Protein AF-X0Y660-F1 (afdb_monomer_lite)

pLDDT: mean 73.37, std 15.43, range [45.81, 90.38]

Radius of gyration: 24.07 Å; chains: 1; bounding box: 34×60×68 Å

Sequence (88 aa):
DINAYMFEPVETKAIIIPSRVTPDPLPKRPQKRRGIMHSVFELFDDKGVDNVTYRECESIARKVEPDTKFGKMHFSWYKNKYKRKREG

Structure (mmCIF, N/CA/C/O backbone):
data_AF-X0Y660-F1
#
_entry.id   AF-X0Y660-F1
#
loop_
_atom_site.group_PDB
_atom_site.id
_atom_site.type_symbol
_atom_site.label_atom_id
_atom_site.label_alt_id
_atom_site.label_comp_id
_atom_site.label_asym_id
_atom_site.label_entity_id
_atom_site.label_seq_id
_atom_site.pdbx_PDB_ins_code
_atom_site.Cartn_x
_atom_site.Cartn_y
_atom_site.Cartn_z
_atom_site.occupancy
_atom_site.B_iso_or_equiv
_atom_site.auth_seq_id
_atom_site.auth_comp_id
_atom_site.auth_asym_id
_atom_site.auth_atom_id
_atom_site.pdbx_PDB_model_num
ATO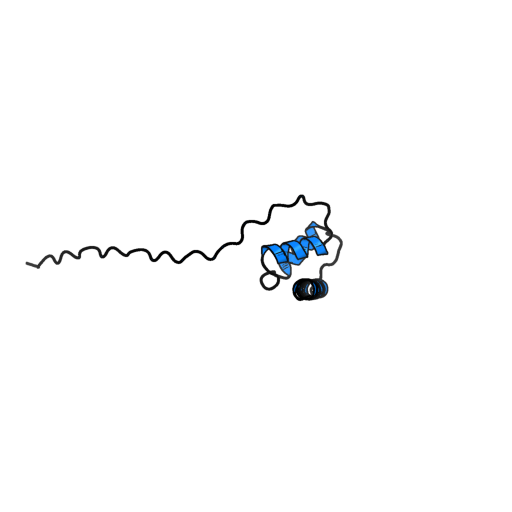M 1 N N . ASP A 1 1 ? -13.588 -47.878 53.608 1.00 47.38 1 ASP A N 1
ATOM 2 C CA . ASP A 1 1 ? -13.072 -47.575 52.267 1.00 47.38 1 ASP A CA 1
ATOM 3 C C . ASP A 1 1 ? -13.985 -46.660 51.474 1.00 47.38 1 ASP A C 1
ATOM 5 O O . ASP A 1 1 ? -15.049 -47.061 51.035 1.00 47.38 1 ASP A O 1
ATOM 9 N N . ILE A 1 2 ? -13.547 -45.400 51.421 1.00 50.44 2 ILE A N 1
ATOM 10 C CA . ILE A 1 2 ? -13.602 -44.431 50.317 1.00 50.44 2 ILE A CA 1
ATOM 11 C C . ILE A 1 2 ? -14.833 -44.458 49.392 1.00 50.44 2 ILE A C 1
ATOM 13 O O . ILE A 1 2 ? -14.909 -45.197 48.416 1.00 50.44 2 ILE A O 1
ATOM 17 N N . ASN A 1 3 ? -15.752 -43.530 49.677 1.00 52.53 3 ASN A N 1
ATOM 18 C CA . ASN A 1 3 ? -16.800 -43.064 48.775 1.00 52.53 3 ASN A CA 1
ATOM 19 C C . ASN A 1 3 ? -16.199 -42.652 47.423 1.00 52.53 3 ASN A C 1
ATOM 21 O O . ASN A 1 3 ? -15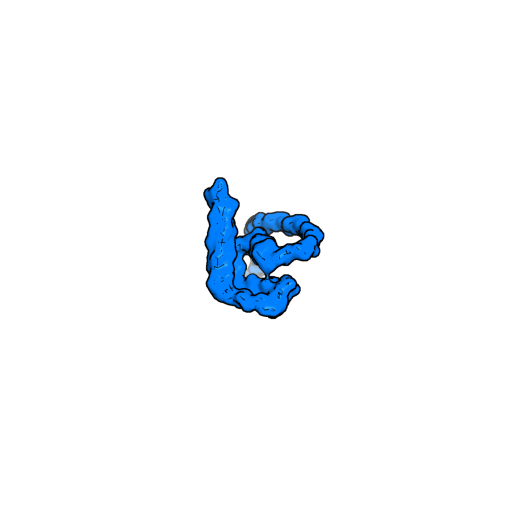.521 -41.627 47.325 1.00 52.53 3 ASN A O 1
ATOM 25 N N . ALA A 1 4 ? -16.481 -43.434 46.383 1.00 58.91 4 ALA A N 1
ATOM 26 C CA . ALA A 1 4 ? -16.212 -43.074 45.001 1.00 58.91 4 ALA A CA 1
ATOM 27 C C . ALA A 1 4 ? -17.175 -41.951 44.585 1.00 58.91 4 ALA A C 1
ATOM 29 O O . ALA A 1 4 ? -18.272 -42.197 44.088 1.00 58.91 4 ALA A O 1
ATOM 30 N N . TYR A 1 5 ? -16.773 -40.705 44.835 1.00 58.41 5 TYR A N 1
ATOM 31 C CA . TYR A 1 5 ? -17.378 -39.535 44.210 1.00 58.41 5 TYR A CA 1
ATOM 32 C C . TYR A 1 5 ? -17.146 -39.636 42.699 1.00 58.41 5 TYR A C 1
ATOM 34 O O . TYR A 1 5 ? -16.085 -39.281 42.188 1.00 58.41 5 TYR A O 1
ATOM 42 N N . MET A 1 6 ? -18.140 -40.172 41.995 1.00 59.03 6 MET A N 1
ATOM 43 C CA . MET A 1 6 ? -18.241 -40.110 40.544 1.00 59.03 6 MET A CA 1
ATOM 44 C C . MET A 1 6 ? -18.428 -38.640 40.160 1.00 59.03 6 MET A C 1
ATOM 46 O O . MET A 1 6 ? -19.489 -38.057 40.369 1.00 59.03 6 MET A O 1
ATOM 50 N N . PHE A 1 7 ? -17.361 -38.019 39.668 1.00 57.81 7 PHE A N 1
ATOM 51 C CA . PHE A 1 7 ? -17.400 -36.677 39.103 1.00 57.81 7 PHE A CA 1
ATOM 52 C C . PHE A 1 7 ? -18.051 -36.792 37.720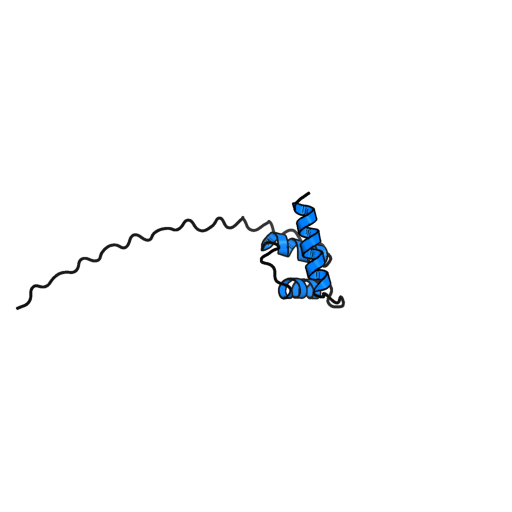 1.00 57.81 7 PHE A C 1
ATOM 54 O O . PHE A 1 7 ? -17.420 -37.260 36.772 1.00 57.81 7 PHE A O 1
ATOM 61 N N . GLU A 1 8 ? -19.333 -36.450 37.612 1.00 62.91 8 GLU A N 1
ATOM 62 C CA . GLU A 1 8 ? -19.998 -36.384 36.310 1.00 62.91 8 GLU A CA 1
ATOM 63 C C . GLU A 1 8 ? -19.314 -35.313 35.439 1.00 62.91 8 GLU A C 1
ATOM 65 O O . GLU A 1 8 ? -19.027 -34.212 35.926 1.00 62.91 8 GLU A O 1
ATOM 70 N N . PRO A 1 9 ? -19.006 -35.598 34.162 1.00 59.09 9 PRO A N 1
ATOM 71 C CA . PRO A 1 9 ? -18.407 -34.607 33.284 1.00 59.09 9 PRO A CA 1
ATOM 72 C C . PRO A 1 9 ? -19.434 -33.512 32.984 1.00 59.09 9 PRO A C 1
ATOM 74 O O . PRO A 1 9 ? -20.432 -33.741 32.306 1.00 59.09 9 PRO A O 1
ATOM 77 N N . VAL A 1 10 ? -19.176 -32.301 33.479 1.00 59.38 10 VAL A N 1
ATOM 78 C CA . VAL A 1 10 ? -19.909 -31.096 33.078 1.00 59.38 10 VAL A CA 1
ATOM 79 C C . VAL A 1 10 ? -19.716 -30.910 31.573 1.00 59.38 10 VAL A C 1
ATOM 81 O O . VAL A 1 10 ? -18.617 -30.596 31.118 1.00 59.38 10 VAL A O 1
ATOM 84 N N . GLU A 1 11 ? -20.781 -31.111 30.796 1.00 58.06 11 GLU A N 1
ATOM 85 C CA . GLU A 1 11 ? -20.815 -30.777 29.374 1.00 58.06 11 GLU A CA 1
ATOM 86 C C . GLU A 1 11 ? -20.599 -29.271 29.196 1.00 58.06 11 GLU A C 1
ATOM 88 O O . GLU A 1 11 ? -21.506 -28.445 29.344 1.00 58.06 11 GLU A O 1
ATOM 93 N N . THR A 1 12 ? -19.369 -28.895 28.861 1.00 59.94 12 THR A N 1
ATOM 94 C CA . THR A 1 12 ? -19.019 -27.530 28.488 1.00 59.94 12 THR A CA 1
ATOM 95 C C . THR A 1 12 ? -19.642 -27.230 27.128 1.00 59.94 12 THR A C 1
ATOM 97 O O . THR A 1 12 ? -19.080 -27.542 26.078 1.00 59.94 12 THR A O 1
ATOM 100 N N . LYS A 1 13 ? -20.833 -26.624 27.123 1.00 60.50 13 LYS A N 1
ATOM 101 C CA . LYS A 1 13 ? -21.437 -26.091 25.898 1.00 60.50 13 LYS A CA 1
ATOM 102 C C . LYS A 1 13 ? -20.494 -25.034 25.323 1.00 60.50 13 LYS A C 1
ATOM 104 O O . LYS A 1 13 ? -20.296 -23.978 25.922 1.00 60.50 13 LYS A O 1
ATOM 109 N N . ALA A 1 14 ? -19.888 -25.339 24.179 1.00 59.12 14 ALA A N 1
ATOM 110 C CA . ALA A 1 14 ? -19.041 -24.408 23.454 1.00 59.12 14 ALA A CA 1
ATOM 111 C C . ALA A 1 14 ? -19.854 -23.152 23.109 1.00 59.12 14 ALA A C 1
ATOM 113 O O . ALA A 1 14 ? -20.846 -23.213 22.382 1.00 59.12 14 ALA A O 1
ATOM 114 N N . ILE A 1 15 ? -19.444 -22.009 23.653 1.00 56.09 15 ILE A N 1
ATOM 115 C CA . ILE A 1 15 ? -20.003 -20.710 23.291 1.00 56.09 15 ILE A CA 1
ATOM 116 C C . ILE A 1 15 ? -19.542 -20.427 21.860 1.00 56.09 15 ILE A C 1
ATOM 118 O O . ILE A 1 15 ? -18.369 -20.140 21.620 1.00 56.09 15 ILE A O 1
ATOM 122 N N . ILE A 1 16 ? -20.457 -20.540 20.899 1.00 55.47 16 ILE A N 1
ATOM 123 C CA . ILE A 1 16 ? -20.218 -20.126 19.518 1.00 55.47 16 ILE A CA 1
ATOM 124 C C . ILE A 1 16 ? -20.187 -18.599 19.524 1.00 55.47 16 ILE A C 1
ATOM 126 O O . ILE A 1 16 ? -21.222 -17.935 19.516 1.00 55.47 16 ILE A O 1
ATOM 130 N N . ILE A 1 17 ? -18.985 -18.033 19.577 1.00 60.62 17 ILE A N 1
ATOM 131 C CA . ILE A 1 17 ? -18.775 -16.619 19.281 1.00 60.62 17 ILE A CA 1
ATOM 132 C C . ILE A 1 17 ? -19.119 -16.462 17.794 1.00 60.62 17 ILE A C 1
ATOM 134 O O . ILE A 1 17 ? -18.505 -17.161 16.982 1.00 60.62 17 ILE A O 1
ATOM 138 N N . PRO A 1 18 ? -20.079 -15.607 17.394 1.00 51.84 18 PRO A N 1
ATOM 139 C CA . PRO A 1 18 ? -20.318 -15.361 15.982 1.00 51.84 18 PRO A CA 1
ATOM 140 C C . PRO A 1 18 ? -19.019 -14.827 15.382 1.00 51.84 18 PRO A C 1
ATOM 142 O O . PRO A 1 18 ? -18.542 -13.746 15.739 1.00 51.84 18 PRO A O 1
ATOM 145 N N . SER A 1 19 ? -18.405 -15.649 14.529 1.00 52.56 19 SER A N 1
ATOM 146 C CA . SER A 1 19 ? -17.208 -15.293 13.782 1.00 52.56 19 SER A CA 1
ATOM 147 C C . SER A 1 19 ? -17.495 -13.974 13.080 1.00 52.56 19 SER A C 1
ATOM 149 O O . SER A 1 19 ? -18.499 -13.857 12.373 1.00 52.56 19 SER A O 1
ATOM 151 N N . ARG A 1 20 ? -16.663 -12.961 13.351 1.00 53.56 20 ARG A N 1
ATOM 152 C CA . ARG A 1 20 ? -16.738 -11.648 12.706 1.00 53.56 20 ARG A CA 1
ATOM 153 C C . ARG A 1 20 ? -16.987 -11.868 11.220 1.00 53.56 20 ARG A C 1
ATOM 155 O O . ARG A 1 20 ? -16.217 -12.590 10.592 1.00 53.56 20 ARG A O 1
ATOM 162 N N . VAL A 1 21 ? -18.053 -11.258 10.704 1.00 50.91 21 VAL A N 1
ATOM 163 C CA . VAL A 1 21 ? -18.380 -11.206 9.277 1.00 50.91 21 VAL A CA 1
ATOM 164 C C . VAL A 1 21 ? -17.091 -10.894 8.524 1.00 50.91 21 VAL A C 1
ATOM 166 O O . VAL A 1 21 ? -16.569 -9.783 8.592 1.00 50.91 21 VAL A O 1
ATOM 169 N N . THR A 1 22 ? -16.524 -11.915 7.892 1.00 52.69 22 THR A N 1
ATOM 170 C CA . THR A 1 22 ? -15.450 -11.729 6.931 1.00 52.69 22 THR A CA 1
ATOM 171 C C . THR A 1 22 ? -16.164 -11.215 5.691 1.00 52.69 22 THR A C 1
ATOM 173 O O . THR A 1 22 ? -17.066 -11.903 5.214 1.00 52.69 22 THR A O 1
ATOM 176 N N . PRO A 1 23 ? -15.887 -9.985 5.221 1.00 53.91 23 PRO A N 1
ATOM 177 C CA . PRO A 1 23 ? -16.466 -9.543 3.963 1.00 53.91 23 PRO A CA 1
ATOM 178 C C . PRO A 1 23 ? -16.071 -10.559 2.888 1.00 53.91 23 PRO A C 1
ATOM 180 O O . PRO A 1 23 ? -14.933 -11.040 2.889 1.00 53.91 23 PRO A O 1
ATOM 183 N N . ASP A 1 24 ? -17.027 -10.920 2.030 1.00 52.25 24 ASP A N 1
ATOM 184 C CA . ASP A 1 24 ? -16.817 -11.862 0.935 1.00 52.25 24 ASP A CA 1
ATOM 185 C C . ASP A 1 24 ? -15.503 -11.558 0.202 1.00 52.25 24 ASP A C 1
ATOM 187 O O . ASP A 1 24 ? -15.187 -10.379 -0.010 1.00 52.25 24 ASP A O 1
ATOM 191 N N . PRO A 1 25 ? -14.727 -12.578 -0.216 1.00 52.28 25 PRO A N 1
ATOM 192 C CA . PRO A 1 25 ? -13.542 -12.341 -1.021 1.00 52.28 25 PRO A CA 1
ATOM 193 C C . PRO A 1 25 ? -13.969 -11.575 -2.274 1.00 52.28 25 PRO A C 1
ATOM 195 O O . PRO A 1 25 ? -14.676 -12.107 -3.134 1.00 52.28 25 PRO A O 1
ATOM 198 N N . LEU A 1 26 ? -13.557 -10.305 -2.353 1.00 58.53 26 LEU A N 1
ATOM 199 C CA . LEU A 1 26 ? -13.829 -9.439 -3.493 1.00 58.53 26 LEU A CA 1
ATOM 200 C C . LEU A 1 26 ? -13.463 -10.203 -4.775 1.00 58.53 26 LEU A C 1
ATOM 202 O O . LEU A 1 26 ? -12.398 -10.830 -4.829 1.00 58.53 26 LEU A O 1
ATOM 206 N N . PRO A 1 27 ? -14.322 -10.187 -5.811 1.00 48.91 27 PRO A N 1
ATOM 207 C CA . PRO A 1 27 ? -14.083 -10.959 -7.021 1.00 48.91 27 PRO A CA 1
ATOM 208 C C . PRO A 1 27 ? -12.697 -10.613 -7.565 1.00 48.91 27 PRO A C 1
ATOM 210 O O . PRO A 1 27 ? -12.401 -9.434 -7.777 1.00 48.91 27 PRO A O 1
ATOM 213 N N . LYS A 1 28 ? -11.845 -11.632 -7.763 1.00 55.41 28 LYS A N 1
ATOM 214 C CA . LYS A 1 28 ? -10.489 -11.494 -8.318 1.00 55.41 28 LYS A CA 1
ATOM 215 C C . LYS A 1 28 ? -10.591 -10.890 -9.716 1.00 55.41 28 LYS A C 1
ATOM 217 O O . LYS A 1 28 ? -10.729 -11.600 -10.711 1.00 55.41 28 LYS A O 1
ATOM 222 N N . ARG A 1 29 ? -10.585 -9.558 -9.788 1.00 52.25 29 ARG A N 1
ATOM 223 C CA . ARG A 1 29 ? -10.644 -8.826 -11.051 1.00 52.25 29 ARG A CA 1
ATOM 224 C C . ARG A 1 29 ? -9.375 -9.160 -11.840 1.00 52.25 29 ARG A C 1
ATOM 226 O O . ARG A 1 29 ? -8.296 -9.211 -11.246 1.00 52.25 29 ARG A O 1
ATOM 233 N N . PRO A 1 30 ? -9.478 -9.386 -13.159 1.00 45.81 30 PRO A N 1
ATOM 234 C CA . PRO A 1 30 ? -8.315 -9.674 -13.985 1.00 45.81 30 PRO A CA 1
ATOM 235 C C . PRO A 1 30 ? -7.293 -8.545 -13.820 1.00 45.81 30 PRO A C 1
ATOM 237 O O . PRO A 1 30 ? -7.636 -7.368 -13.968 1.00 45.81 30 PRO A O 1
ATOM 240 N N . GLN A 1 31 ? -6.054 -8.915 -13.483 1.00 54.38 31 GLN A N 1
ATOM 241 C CA . GLN A 1 31 ? -4.910 -8.020 -13.289 1.00 54.38 31 GLN A CA 1
ATOM 242 C C . GLN A 1 31 ? -4.503 -7.399 -14.635 1.00 54.38 31 GLN A C 1
ATOM 244 O O . GLN A 1 31 ? -3.475 -7.711 -15.229 1.00 54.38 31 GLN A O 1
ATOM 249 N N . LYS A 1 32 ? -5.350 -6.510 -15.159 1.00 50.97 32 LYS A N 1
ATOM 250 C CA . LYS A 1 32 ? -4.994 -5.555 -16.209 1.00 50.97 32 LYS A CA 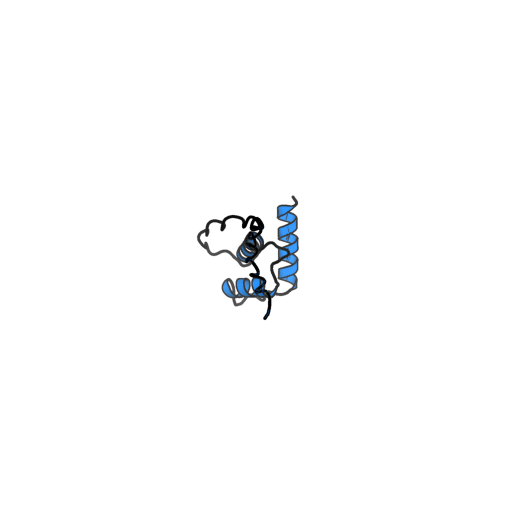1
ATOM 251 C C . LYS A 1 32 ? -3.787 -4.791 -15.669 1.00 50.97 32 LYS A C 1
ATOM 253 O O . LYS A 1 32 ? -3.885 -4.346 -14.534 1.00 50.97 32 LYS A O 1
ATOM 258 N N . ARG A 1 33 ? -2.677 -4.679 -16.415 1.00 55.34 33 ARG A N 1
ATOM 259 C CA . ARG A 1 33 ? -1.428 -4.006 -15.988 1.00 55.34 33 ARG A CA 1
ATOM 260 C C . ARG A 1 33 ? -1.743 -2.697 -15.254 1.00 55.34 33 ARG A C 1
ATOM 262 O O . ARG A 1 33 ? -2.037 -1.677 -15.871 1.00 55.34 33 ARG A O 1
ATOM 269 N N . ARG A 1 34 ? -1.779 -2.768 -13.929 1.00 66.44 34 ARG A N 1
ATOM 270 C CA . ARG A 1 34 ? -2.286 -1.731 -13.036 1.00 66.44 34 ARG A CA 1
ATOM 271 C C . ARG A 1 34 ? -1.056 -1.179 -12.341 1.00 66.44 34 ARG A C 1
ATOM 273 O O . ARG A 1 34 ? -0.360 -1.919 -11.653 1.00 66.44 34 ARG A O 1
ATOM 280 N N . GLY A 1 35 ? -0.748 0.093 -12.594 1.00 81.31 35 GLY A N 1
ATOM 281 C CA . GLY A 1 35 ? 0.419 0.757 -12.009 1.00 81.31 35 GLY A CA 1
ATOM 282 C C . GLY A 1 35 ? 0.411 0.694 -10.478 1.00 81.31 35 GLY A C 1
ATOM 283 O O . GLY A 1 35 ? -0.610 0.361 -9.867 1.00 81.31 35 GLY A O 1
ATOM 284 N N . ILE A 1 36 ? 1.539 1.045 -9.854 1.00 84.94 36 ILE A N 1
ATOM 285 C CA . ILE A 1 36 ? 1.765 0.918 -8.400 1.00 84.94 36 ILE A CA 1
ATOM 286 C C . ILE A 1 36 ? 0.569 1.428 -7.583 1.00 84.94 36 ILE A C 1
ATOM 288 O O . ILE A 1 36 ? 0.099 0.742 -6.680 1.00 84.94 36 ILE A O 1
ATOM 292 N N . MET A 1 37 ? 0.033 2.602 -7.935 1.00 84.88 37 MET A N 1
ATOM 293 C CA . MET A 1 37 ? -1.102 3.218 -7.243 1.00 84.88 37 MET A CA 1
ATOM 294 C C . MET A 1 37 ? -2.319 2.299 -7.146 1.00 84.88 37 MET A C 1
ATOM 296 O O . MET A 1 37 ? -2.929 2.193 -6.086 1.00 84.88 37 MET A O 1
ATOM 300 N N . HIS A 1 38 ? -2.692 1.663 -8.253 1.00 87.31 38 HIS A N 1
ATOM 301 C CA . HIS A 1 38 ? -3.889 0.838 -8.293 1.00 87.31 38 HIS A CA 1
ATOM 302 C C . HIS A 1 38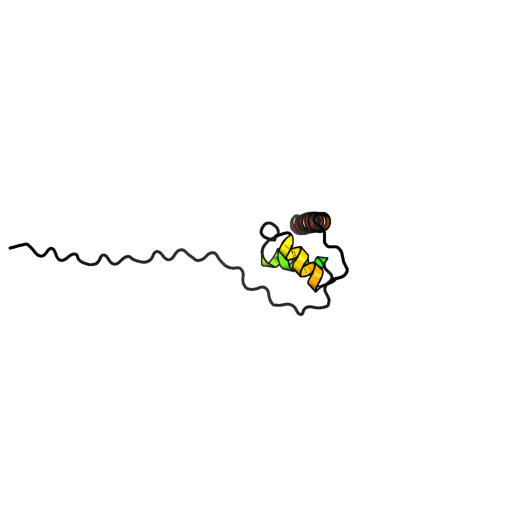 ? -3.686 -0.443 -7.483 1.00 87.31 38 HIS A C 1
ATOM 304 O O . HIS A 1 38 ? -4.575 -0.839 -6.738 1.00 87.31 38 HIS A O 1
ATOM 310 N N . SER A 1 39 ? -2.507 -1.053 -7.581 1.00 88.00 39 SER A N 1
ATOM 311 C CA . SER A 1 39 ? -2.178 -2.265 -6.824 1.00 88.00 39 SER A CA 1
ATOM 312 C C . SER A 1 39 ? -2.097 -1.995 -5.313 1.00 88.00 39 SER A C 1
ATOM 314 O O . SER A 1 39 ? -2.538 -2.806 -4.506 1.00 88.00 39 SER A O 1
ATOM 316 N N . VAL A 1 40 ? -1.596 -0.820 -4.914 1.00 87.94 40 VAL A N 1
ATOM 317 C CA . VAL A 1 40 ? -1.599 -0.374 -3.511 1.00 87.94 40 VAL A CA 1
ATOM 318 C C . VAL A 1 40 ? -3.021 -0.101 -3.012 1.00 87.94 40 VAL A C 1
ATOM 320 O O . VAL A 1 40 ? -3.341 -0.432 -1.875 1.00 87.94 40 VAL A O 1
ATOM 323 N N . PHE A 1 41 ? -3.890 0.479 -3.842 1.00 88.38 41 PHE A N 1
ATOM 324 C CA . PHE A 1 41 ? -5.280 0.744 -3.457 1.00 88.38 41 PHE A CA 1
ATOM 325 C C . PHE A 1 41 ? -6.096 -0.541 -3.324 1.00 88.38 41 PHE A C 1
ATOM 327 O O . PHE A 1 41 ? -6.855 -0.654 -2.373 1.00 88.38 41 PHE A O 1
ATOM 334 N N . GLU A 1 42 ? -5.875 -1.531 -4.190 1.00 88.44 42 GLU A N 1
ATOM 335 C CA . GLU A 1 42 ? -6.467 -2.865 -4.019 1.00 88.44 42 GLU A CA 1
ATOM 336 C C . GLU A 1 42 ? -6.026 -3.518 -2.707 1.00 88.44 42 GLU A C 1
ATOM 338 O O . GLU A 1 42 ? -6.847 -4.108 -2.014 1.00 88.44 42 GLU A O 1
ATOM 343 N N . LEU A 1 43 ? -4.754 -3.370 -2.322 1.00 88.38 43 LEU A N 1
ATOM 344 C CA . LEU A 1 43 ? -4.284 -3.860 -1.026 1.00 88.38 43 LEU A CA 1
ATOM 345 C C . LEU A 1 43 ? -4.993 -3.147 0.140 1.00 88.38 43 LEU A C 1
ATOM 347 O O . LEU A 1 43 ? -5.317 -3.781 1.145 1.00 88.38 43 LEU A O 1
ATOM 351 N N . PHE A 1 44 ? -5.255 -1.842 0.012 1.00 88.69 44 PHE A N 1
ATOM 352 C CA . PHE A 1 44 ? -6.048 -1.098 0.994 1.00 88.69 44 PHE A CA 1
ATOM 353 C C . PHE A 1 44 ? -7.520 -1.521 1.016 1.00 88.69 44 PHE A C 1
ATOM 355 O O . PHE A 1 44 ? -8.105 -1.524 2.096 1.00 88.69 44 PHE A O 1
ATOM 362 N N . ASP A 1 45 ? -8.110 -1.871 -0.129 1.00 86.50 45 ASP A N 1
ATOM 363 C CA . ASP A 1 45 ? -9.476 -2.399 -0.217 1.00 86.50 45 ASP A CA 1
ATOM 364 C C . ASP A 1 45 ? -9.588 -3.782 0.450 1.00 86.50 45 ASP A C 1
ATOM 366 O O . ASP A 1 45 ? -10.565 -4.045 1.143 1.00 86.50 45 ASP A O 1
ATOM 370 N N . ASP A 1 46 ? -8.579 -4.640 0.270 1.00 86.62 46 ASP A N 1
ATOM 371 C CA . ASP A 1 46 ? -8.561 -6.024 0.763 1.00 86.62 46 ASP A CA 1
ATOM 372 C C . ASP A 1 46 ? -8.319 -6.115 2.281 1.00 86.62 46 ASP A C 1
ATOM 374 O O . ASP A 1 46 ? -9.012 -6.840 2.992 1.00 86.62 46 ASP A O 1
ATOM 378 N N . LYS A 1 47 ? -7.351 -5.350 2.806 1.00 85.62 47 LYS A N 1
ATOM 379 C CA . LYS A 1 47 ? -6.946 -5.421 4.226 1.00 85.62 47 LYS A CA 1
ATOM 380 C C . LYS A 1 47 ? -7.419 -4.250 5.085 1.00 85.62 47 LYS A C 1
ATOM 382 O O . LYS A 1 47 ? -7.400 -4.338 6.314 1.00 85.62 47 LYS A O 1
ATOM 387 N N . GLY A 1 48 ? -7.814 -3.143 4.466 1.00 85.31 48 GLY A N 1
ATOM 388 C CA . GLY A 1 48 ? -8.061 -1.870 5.138 1.00 85.31 48 GLY A CA 1
ATOM 389 C C . GLY A 1 48 ? -6.800 -1.007 5.239 1.00 85.31 48 GLY A C 1
ATOM 390 O O . GLY A 1 48 ? -5.729 -1.464 5.639 1.00 85.31 48 GLY A O 1
ATOM 391 N N . VAL A 1 49 ? -6.935 0.281 4.908 1.00 85.31 49 VAL A N 1
ATOM 392 C CA . VAL A 1 49 ? -5.824 1.253 4.824 1.00 85.31 49 VAL A CA 1
ATOM 393 C C . VAL A 1 49 ? -4.996 1.380 6.110 1.00 85.31 49 VAL A C 1
ATOM 395 O O . VAL A 1 49 ? -3.795 1.648 6.039 1.00 85.31 49 VAL A O 1
ATOM 398 N N . ASP A 1 50 ? -5.616 1.184 7.275 1.00 84.62 50 ASP A N 1
ATOM 399 C CA . ASP A 1 50 ? -4.953 1.295 8.578 1.00 84.62 50 ASP A CA 1
ATOM 400 C C . ASP A 1 50 ? -4.231 -0.001 8.994 1.00 84.62 50 ASP A C 1
ATOM 402 O O . ASP A 1 50 ? -3.314 0.051 9.811 1.00 84.62 50 ASP A O 1
ATOM 406 N N . ASN A 1 51 ? -4.578 -1.142 8.386 1.00 86.12 51 ASN A N 1
ATOM 407 C CA . ASN A 1 51 ? -3.941 -2.438 8.650 1.00 86.12 51 ASN A CA 1
ATOM 408 C C . ASN A 1 51 ? -2.775 -2.736 7.699 1.00 86.12 51 ASN A C 1
ATOM 410 O O . ASN A 1 51 ? -1.940 -3.593 7.986 1.00 86.12 51 ASN A O 1
ATOM 414 N N . VAL A 1 52 ? -2.713 -2.056 6.553 1.00 87.38 52 VAL A N 1
ATOM 415 C CA . VAL A 1 52 ? -1.663 -2.282 5.558 1.00 87.38 52 VAL A CA 1
ATOM 416 C C . VAL A 1 52 ? -0.347 -1.657 6.000 1.00 87.38 52 VAL A C 1
ATOM 418 O O . VAL A 1 52 ? -0.265 -0.468 6.318 1.00 87.38 52 VAL A O 1
ATOM 421 N N . THR A 1 53 ? 0.720 -2.454 5.958 1.00 89.69 53 THR A N 1
ATOM 422 C CA . THR A 1 53 ? 2.060 -2.002 6.335 1.00 89.69 53 THR A CA 1
ATOM 423 C C . THR A 1 53 ? 2.857 -1.459 5.148 1.00 89.69 53 THR A C 1
ATOM 425 O O . THR A 1 53 ? 2.627 -1.793 3.985 1.00 89.69 53 THR A O 1
ATOM 428 N N . TYR A 1 54 ? 3.875 -0.644 5.446 1.00 88.12 54 TYR A N 1
ATOM 429 C CA . TYR A 1 54 ? 4.803 -0.131 4.433 1.00 88.12 54 TYR A CA 1
ATOM 430 C C . TYR A 1 54 ? 5.471 -1.254 3.622 1.00 88.12 54 TYR A C 1
ATOM 432 O O . TYR A 1 54 ? 5.563 -1.144 2.402 1.00 88.12 54 TYR A O 1
ATOM 440 N N . ARG A 1 55 ? 5.911 -2.335 4.287 1.00 88.00 55 ARG A N 1
ATOM 441 C CA . ARG A 1 55 ? 6.627 -3.448 3.637 1.00 88.00 55 ARG A CA 1
ATOM 442 C C . ARG A 1 55 ? 5.752 -4.182 2.626 1.00 88.00 55 ARG A C 1
ATOM 444 O O . ARG A 1 55 ? 6.253 -4.630 1.601 1.00 88.00 55 ARG A O 1
ATOM 451 N N . GLU A 1 56 ? 4.456 -4.294 2.892 1.00 88.75 56 GLU A N 1
ATOM 452 C CA . GLU A 1 56 ? 3.523 -4.924 1.958 1.00 88.75 56 GLU A CA 1
ATOM 453 C C . GLU A 1 56 ? 3.313 -4.060 0.716 1.00 88.75 56 GLU A C 1
ATOM 455 O O . GLU A 1 56 ? 3.420 -4.564 -0.402 1.00 88.75 56 GLU A O 1
ATOM 460 N N . CYS A 1 57 ? 3.122 -2.749 0.894 1.00 88.62 57 CYS A N 1
ATOM 461 C CA . CYS A 1 57 ? 3.048 -1.818 -0.231 1.00 88.62 57 CYS A CA 1
ATOM 462 C C . CYS A 1 57 ? 4.346 -1.787 -1.046 1.00 88.62 57 CYS A C 1
ATOM 464 O O . CYS A 1 57 ? 4.292 -1.783 -2.271 1.00 88.62 57 CYS A O 1
ATOM 466 N N . GLU A 1 58 ? 5.504 -1.800 -0.385 1.00 89.25 58 GLU A N 1
ATOM 467 C CA . GLU A 1 58 ? 6.812 -1.864 -1.042 1.00 89.25 58 GLU A CA 1
ATOM 468 C C . GLU A 1 58 ? 6.981 -3.174 -1.822 1.00 89.25 58 GLU A C 1
ATOM 470 O O . GLU A 1 58 ? 7.431 -3.155 -2.965 1.00 89.25 58 GLU A O 1
ATOM 475 N N . SER A 1 59 ? 6.559 -4.307 -1.254 1.00 89.44 59 SER A N 1
ATOM 476 C CA . SER A 1 59 ? 6.591 -5.601 -1.942 1.00 89.44 59 SER A CA 1
ATOM 477 C C . SER A 1 59 ? 5.734 -5.593 -3.209 1.00 89.44 59 SER A C 1
ATOM 479 O O . SER A 1 59 ? 6.191 -6.046 -4.258 1.00 89.44 59 SER A O 1
ATOM 481 N N . ILE A 1 60 ? 4.519 -5.038 -3.147 1.00 87.50 60 ILE A N 1
ATOM 482 C CA . ILE A 1 60 ? 3.651 -4.890 -4.323 1.00 87.50 60 ILE A CA 1
ATOM 483 C C . ILE A 1 60 ? 4.270 -3.932 -5.338 1.00 87.50 60 ILE A C 1
ATOM 485 O O . ILE A 1 60 ? 4.329 -4.257 -6.520 1.00 87.50 60 ILE A O 1
ATOM 489 N N . ALA A 1 61 ? 4.770 -2.781 -4.890 1.00 86.75 61 ALA A N 1
ATOM 490 C CA . ALA A 1 61 ? 5.384 -1.801 -5.773 1.00 86.75 61 ALA A CA 1
ATOM 491 C C . ALA A 1 61 ? 6.566 -2.399 -6.544 1.00 86.75 61 ALA A C 1
ATOM 493 O O . ALA A 1 61 ? 6.607 -2.260 -7.760 1.00 86.75 61 ALA A O 1
ATOM 494 N N . ARG A 1 62 ? 7.445 -3.160 -5.876 1.00 85.50 62 ARG A N 1
ATOM 495 C CA . ARG A 1 62 ? 8.574 -3.847 -6.526 1.00 85.50 62 ARG A CA 1
ATOM 496 C C . ARG A 1 62 ? 8.141 -4.956 -7.487 1.00 85.50 62 ARG A C 1
ATOM 498 O O . ARG A 1 62 ? 8.861 -5.234 -8.437 1.00 85.50 62 ARG A O 1
ATOM 505 N N . LYS A 1 63 ? 6.990 -5.599 -7.255 1.00 85.81 63 LYS A N 1
ATOM 506 C CA . LYS A 1 63 ? 6.426 -6.593 -8.188 1.00 85.81 63 LYS A CA 1
ATOM 507 C C . LYS A 1 63 ? 5.866 -5.945 -9.453 1.00 85.81 63 LYS A C 1
ATOM 509 O O . LYS A 1 63 ? 5.915 -6.561 -10.511 1.00 85.81 63 LYS A O 1
ATOM 514 N N . VAL A 1 64 ? 5.306 -4.742 -9.332 1.00 85.25 64 VAL A N 1
ATOM 515 C CA . VAL A 1 64 ? 4.703 -4.007 -10.453 1.00 85.25 64 VAL A CA 1
ATOM 516 C C . VAL A 1 64 ? 5.774 -3.269 -11.258 1.00 85.25 64 VAL A C 1
ATOM 518 O O . VAL A 1 64 ? 5.813 -3.392 -12.477 1.00 85.25 64 VAL A O 1
ATOM 521 N N . GLU A 1 65 ? 6.649 -2.534 -10.574 1.00 82.44 65 GLU A N 1
ATOM 522 C CA . GLU A 1 65 ? 7.742 -1.748 -11.147 1.00 82.44 65 GLU A CA 1
ATOM 523 C C . GLU A 1 65 ? 8.991 -1.886 -10.255 1.00 82.44 65 GLU A C 1
ATOM 525 O O . GLU A 1 65 ? 9.144 -1.155 -9.271 1.00 82.44 65 GLU A O 1
ATOM 530 N N . PRO A 1 66 ? 9.893 -2.834 -10.563 1.00 77.88 66 PRO A N 1
ATOM 531 C CA . PRO A 1 66 ? 11.069 -3.111 -9.736 1.00 77.88 66 PRO A CA 1
ATOM 532 C C . PRO A 1 66 ? 12.102 -1.975 -9.729 1.00 77.88 66 PRO A C 1
ATOM 534 O O . PRO A 1 66 ? 12.820 -1.823 -8.740 1.00 77.88 66 PRO A O 1
ATOM 537 N N . ASP A 1 67 ? 12.154 -1.173 -10.794 1.00 79.12 67 ASP A N 1
ATOM 538 C CA . ASP A 1 67 ? 13.065 -0.030 -10.942 1.00 79.12 67 ASP A CA 1
ATOM 539 C C . ASP A 1 67 ? 12.603 1.224 -10.184 1.00 79.12 67 ASP A C 1
ATOM 541 O O . ASP A 1 67 ? 13.386 2.145 -9.933 1.00 79.12 67 ASP A O 1
ATOM 545 N N . THR A 1 68 ? 11.334 1.270 -9.773 1.00 76.25 68 THR A N 1
ATOM 546 C CA . THR A 1 68 ? 10.772 2.437 -9.094 1.00 76.25 68 THR A CA 1
ATOM 547 C C . THR A 1 68 ? 11.103 2.402 -7.601 1.00 76.25 68 THR A C 1
ATOM 549 O O . THR A 1 68 ? 10.778 1.458 -6.876 1.00 76.25 68 THR A O 1
ATOM 552 N N . LYS A 1 69 ? 11.715 3.481 -7.090 1.00 77.88 69 LYS A N 1
ATOM 553 C CA . LYS A 1 69 ? 11.986 3.657 -5.653 1.00 77.88 69 LYS A CA 1
ATOM 554 C C . LYS A 1 69 ? 10.692 3.948 -4.890 1.00 77.88 69 LYS A C 1
ATOM 556 O O . LYS A 1 69 ? 10.330 5.103 -4.653 1.00 77.88 69 LYS A O 1
ATOM 561 N N . PHE A 1 70 ? 10.001 2.895 -4.466 1.00 81.69 70 PHE A N 1
ATOM 562 C CA . PHE A 1 70 ? 8.908 3.023 -3.510 1.00 81.69 70 PHE A CA 1
ATOM 563 C C . PHE A 1 70 ? 9.477 3.369 -2.133 1.00 81.69 70 PHE A C 1
ATOM 565 O O . PHE A 1 70 ? 10.279 2.628 -1.581 1.00 81.69 70 PHE A O 1
ATOM 572 N N . GLY A 1 71 ? 9.086 4.524 -1.599 1.00 86.38 71 GLY A N 1
ATOM 573 C CA . GLY A 1 71 ? 9.610 5.048 -0.336 1.00 86.38 71 GLY A CA 1
ATOM 574 C C . GLY A 1 71 ? 8.503 5.375 0.658 1.00 86.38 71 GLY A C 1
ATOM 575 O O . GLY A 1 71 ? 7.331 5.482 0.293 1.00 86.38 71 GLY A O 1
ATOM 576 N N . LYS A 1 72 ? 8.863 5.600 1.927 1.00 86.25 72 LYS A N 1
ATOM 577 C CA . LYS A 1 72 ? 7.898 5.927 2.999 1.00 86.25 72 LYS A CA 1
ATOM 578 C C . LYS A 1 72 ? 7.013 7.139 2.669 1.00 86.25 72 LYS A C 1
ATOM 580 O O . LYS A 1 72 ? 5.838 7.156 3.032 1.00 86.25 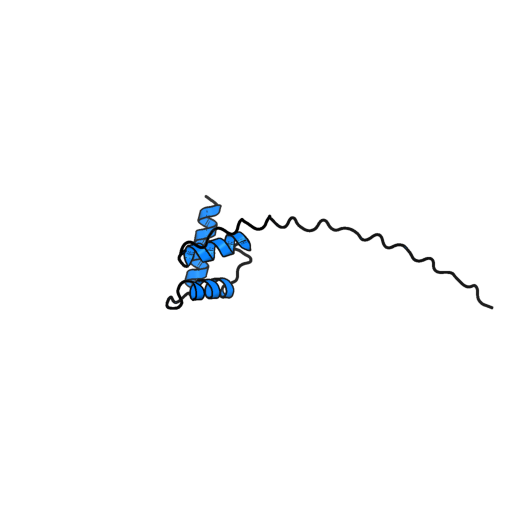72 LYS A O 1
ATOM 585 N N . MET A 1 73 ? 7.552 8.117 1.936 1.00 87.06 73 MET A N 1
ATOM 586 C CA . MET A 1 73 ? 6.799 9.282 1.457 1.00 87.06 73 MET A CA 1
ATOM 587 C C . MET A 1 73 ? 5.661 8.883 0.508 1.00 87.06 73 MET A C 1
ATOM 589 O O . MET A 1 73 ? 4.532 9.338 0.681 1.00 87.06 73 MET A O 1
ATOM 593 N N . HIS A 1 74 ? 5.933 7.972 -0.433 1.00 85.50 74 HIS A N 1
ATOM 594 C CA . HIS A 1 74 ? 4.924 7.433 -1.343 1.00 85.50 74 HIS A CA 1
ATOM 595 C C . HIS A 1 74 ? 3.819 6.721 -0.564 1.00 85.50 74 HIS A C 1
ATOM 597 O O . HIS A 1 74 ? 2.642 6.984 -0.784 1.00 85.50 74 HIS A O 1
ATOM 603 N N . PHE A 1 75 ? 4.183 5.879 0.404 1.00 87.12 75 PHE A N 1
ATOM 604 C CA . PHE A 1 75 ? 3.211 5.178 1.243 1.00 87.12 75 PHE A CA 1
ATOM 605 C C . PHE A 1 75 ? 2.289 6.129 2.022 1.00 87.12 75 PHE A C 1
ATOM 607 O O . PHE A 1 75 ? 1.072 5.946 2.018 1.00 87.12 75 PHE A O 1
ATOM 614 N N . SER A 1 76 ? 2.845 7.168 2.652 1.00 88.44 76 SER A N 1
ATOM 615 C CA . SER A 1 76 ? 2.048 8.181 3.357 1.00 88.44 76 SER A CA 1
ATOM 616 C C . SER A 1 76 ? 1.098 8.919 2.406 1.00 88.44 76 SER A C 1
ATOM 618 O O . SER A 1 76 ? -0.094 9.063 2.693 1.00 88.44 76 SER A O 1
ATOM 620 N N . TRP A 1 77 ? 1.600 9.306 1.228 1.00 90.38 77 TRP A N 1
ATOM 621 C CA . TRP A 1 77 ? 0.797 9.945 0.189 1.00 90.38 77 TRP A CA 1
ATOM 622 C C . TRP A 1 77 ? -0.351 9.049 -0.289 1.00 90.38 77 TRP A C 1
ATOM 624 O O . TRP A 1 77 ? -1.489 9.514 -0.363 1.00 90.38 77 TRP A O 1
ATOM 634 N N . TYR A 1 78 ? -0.087 7.762 -0.541 1.00 88.62 78 TYR A N 1
ATOM 635 C CA . TYR A 1 78 ? -1.107 6.797 -0.953 1.00 88.62 78 TYR A CA 1
ATOM 636 C C . TYR A 1 78 ? -2.207 6.641 0.097 1.00 88.62 78 TYR A C 1
ATOM 638 O O . TYR A 1 78 ? -3.380 6.698 -0.267 1.00 88.62 78 TYR A O 1
ATOM 646 N N . LYS A 1 79 ? -1.859 6.522 1.385 1.00 88.50 79 LYS A N 1
ATOM 647 C CA . LYS A 1 79 ? -2.854 6.439 2.468 1.00 88.50 79 LYS A CA 1
ATOM 648 C C . LYS A 1 79 ? -3.743 7.678 2.524 1.00 88.50 79 LYS A C 1
ATOM 650 O O . LYS A 1 79 ? -4.963 7.558 2.550 1.00 88.50 79 LYS A O 1
ATOM 655 N N . ASN A 1 80 ? -3.145 8.868 2.496 1.00 88.75 80 ASN A N 1
ATOM 656 C CA . ASN A 1 80 ? -3.897 10.121 2.561 1.00 88.75 80 ASN A CA 1
ATOM 657 C C . ASN A 1 80 ? -4.791 10.309 1.318 1.00 88.75 80 ASN A C 1
ATOM 659 O O . ASN A 1 80 ? -5.954 10.693 1.422 1.00 88.75 80 ASN A O 1
ATOM 663 N N . LYS A 1 81 ? -4.280 9.976 0.128 1.00 86.69 81 LYS A N 1
ATOM 664 C CA . LYS A 1 81 ? -5.060 10.033 -1.114 1.00 86.69 81 LYS A CA 1
ATOM 665 C C . LYS A 1 81 ? -6.220 9.037 -1.122 1.00 86.69 81 LYS A C 1
ATOM 667 O O . LYS A 1 81 ? -7.283 9.366 -1.639 1.00 86.69 81 LYS A O 1
ATOM 672 N N . TYR A 1 82 ? -6.017 7.844 -0.567 1.00 86.31 82 TYR A N 1
ATOM 673 C CA . TYR A 1 82 ? -7.062 6.833 -0.438 1.00 86.31 82 TYR A CA 1
ATOM 674 C C . TYR A 1 82 ? -8.170 7.289 0.524 1.00 86.31 82 TYR A C 1
ATOM 676 O O . TYR A 1 82 ? -9.337 7.245 0.147 1.00 86.31 82 TYR A O 1
ATOM 684 N N . LYS A 1 83 ? -7.814 7.821 1.705 1.00 84.38 83 LYS A N 1
ATOM 685 C CA . LYS A 1 83 ? -8.782 8.367 2.678 1.00 84.38 83 LYS A CA 1
ATOM 686 C C . LYS A 1 83 ? -9.616 9.502 2.078 1.00 84.38 83 LYS A C 1
ATOM 688 O O . LYS A 1 83 ? -10.836 9.394 2.028 1.00 84.38 83 LYS A O 1
ATOM 693 N N . ARG A 1 84 ? -8.966 10.492 1.453 1.00 85.00 84 ARG A N 1
ATOM 694 C CA . ARG A 1 84 ? -9.658 11.599 0.764 1.00 85.00 84 ARG A CA 1
ATOM 695 C C . ARG A 1 84 ? -10.620 11.159 -0.341 1.00 85.00 84 ARG A C 1
ATOM 697 O O . ARG A 1 84 ? -11.581 11.862 -0.607 1.00 85.00 84 ARG A O 1
ATOM 704 N N . LYS A 1 85 ? -10.360 10.031 -1.009 1.00 79.75 85 LYS A N 1
ATOM 705 C CA . LYS A 1 85 ? -11.262 9.477 -2.033 1.00 79.75 85 LYS A CA 1
ATOM 706 C C . LYS A 1 85 ? -12.478 8.743 -1.463 1.00 79.75 85 LYS A C 1
ATOM 708 O O . LYS A 1 85 ? -13.403 8.487 -2.221 1.00 79.75 85 LYS A O 1
ATOM 713 N N . ARG A 1 86 ? -12.420 8.303 -0.204 1.00 75.88 86 ARG A N 1
ATOM 714 C CA . ARG A 1 86 ? -13.476 7.527 0.464 1.00 75.88 86 ARG A CA 1
ATOM 715 C C . ARG A 1 86 ? -14.338 8.393 1.387 1.00 75.88 86 ARG A C 1
ATOM 717 O O . ARG A 1 86 ? -15.469 8.015 1.653 1.00 75.88 86 ARG A O 1
ATOM 724 N N . GLU A 1 87 ? -13.789 9.501 1.883 1.00 66.75 87 GLU A N 1
ATOM 725 C CA . GLU A 1 87 ? -14.483 10.481 2.733 1.00 66.75 87 GLU A CA 1
ATOM 726 C C . GLU A 1 87 ? -15.247 11.558 1.943 1.00 66.75 87 GLU A C 1
ATOM 728 O O . GLU A 1 87 ? -16.039 12.282 2.541 1.00 66.75 87 GLU A O 1
ATOM 733 N N . GLY A 1 88 ? -14.998 11.690 0.634 1.00 47.78 88 GLY A N 1
ATOM 734 C CA . GLY A 1 88 ? -15.729 12.591 -0.268 1.00 47.78 88 GLY A CA 1
ATOM 735 C C . GLY A 1 88 ? -16.782 11.855 -1.076 1.00 47.78 88 GLY A C 1
ATOM 736 O O . GLY A 1 88 ? -17.810 12.494 -1.383 1.00 47.78 88 GLY A O 1
#

Organism: NCBI:txid412755

Secondary structure (DSSP, 8-state):
-----------------------------------HHHHHHHHHHHH-TTT--HHHHHHHHHHH-TTS---HHHHHHHHHHHHHHH--

Foldseek 3Di:
DDDPPPDDDDPPDDDPDPDPPDPPDDPPDPPPLDALLVQVLVVCVNQNLVRDDLVNSVVSNCVSPVPDPRDPVNSVVSSVVSVVVVVD